Protein AF-A0A1D3CX66-F1 (afdb_monomer_lite)

Foldseek 3Di:
DLVVLVVVCVPDPVSVVVLVVVVVVVVVVVVVVCCVVPVDDDDDDPDDPDPSVVSSSVSSVVVVVVVVVVVVVVVVVVVVVVVVVVVVVVVVVVVVVVVVVVVVVVVVVVVVVVVCCVPPVPDDDDDDDDDDDDDDPDPVVVVVVVVVVVVVVVVVPD

Organism: NCBI:txid88456

Radius of gyration: 31.78 Å; chains: 1; bounding box: 71×42×77 Å

pLDDT: mean 70.47, std 13.69, range [41.53, 93.38]

InterPro domains:
  IPR010754 Optic atrophy 3-like [PF07047] (1-107)
  IPR010754 Optic atrophy 3-like [PTHR12499] (1-119)

Secondary structure (DSSP, 8-state):
-HHHHHHHHHH-HHHHHHHHHHHHHHHHHHHHHHHHHS-------------HHHHHHHHHHHHHHHHHHHHHHHHHHHHHHHHHHHHHHHHHHHHHHHHHHHHHHHHHHHHHHHHHHHH-TT---PPPP---------THHHHHHHHHHHHHHTTTT-

Structure (mmCIF, N/CA/C/O backbone):
data_AF-A0A1D3CX66-F1
#
_entry.id   AF-A0A1D3CX66-F1
#
loop_
_atom_site.group_PDB
_atom_site.id
_atom_site.type_symbol
_atom_site.label_atom_id
_atom_site.label_alt_id
_atom_site.label_comp_id
_atom_site.label_asym_id
_atom_site.label_entity_id
_atom_site.label_seq_id
_atom_site.pdbx_PDB_ins_code
_atom_site.Cartn_x
_atom_site.Cartn_y
_atom_site.Cartn_z
_atom_site.occupancy
_atom_site.B_iso_or_equiv
_atom_site.auth_seq_id
_atom_site.auth_comp_id
_atom_site.auth_asym_id
_atom_site.auth_atom_id
_atom_site.pdbx_PDB_model_num
ATOM 1 N N . MET A 1 1 ? -13.315 16.801 23.760 1.00 41.53 1 MET A N 1
ATOM 2 C CA . MET A 1 1 ? -14.026 15.954 22.771 1.00 41.53 1 MET A CA 1
ATOM 3 C C . MET A 1 1 ? -14.931 14.900 23.419 1.00 41.53 1 MET A C 1
ATOM 5 O O . MET A 1 1 ? -16.062 14.769 22.976 1.00 41.53 1 MET A O 1
ATOM 9 N N . ALA A 1 2 ? -14.517 14.226 24.502 1.00 48.44 2 ALA A N 1
ATOM 10 C CA . ALA A 1 2 ? -15.354 13.246 25.218 1.00 48.44 2 ALA A CA 1
ATOM 11 C C . ALA A 1 2 ? -16.715 13.791 25.719 1.00 48.44 2 ALA A C 1
ATOM 13 O O . ALA A 1 2 ? -17.725 13.099 25.637 1.00 48.44 2 ALA A O 1
ATOM 14 N N . ALA A 1 3 ? -16.765 15.050 26.176 1.00 53.31 3 ALA A N 1
ATOM 15 C CA . ALA A 1 3 ? -18.005 15.688 26.636 1.00 53.31 3 ALA A CA 1
ATOM 16 C C . ALA A 1 3 ? -19.010 15.983 25.500 1.00 53.31 3 ALA A C 1
ATOM 18 O O . ALA A 1 3 ? -20.218 15.942 25.714 1.00 53.31 3 ALA A O 1
ATOM 19 N N . TYR A 1 4 ? -18.523 16.241 24.280 1.00 57.28 4 TYR A N 1
ATOM 20 C CA . TYR A 1 4 ? -19.376 16.545 23.125 1.00 57.28 4 TYR A CA 1
ATOM 21 C C . TYR A 1 4 ? -20.042 15.269 22.588 1.00 57.28 4 TYR A C 1
ATOM 23 O O . TYR A 1 4 ? -21.241 15.249 22.337 1.00 57.28 4 TYR A O 1
ATOM 31 N N . LEU A 1 5 ? -19.288 14.164 22.542 1.00 54.00 5 LEU A N 1
ATOM 32 C CA . LEU A 1 5 ? -19.811 12.832 22.219 1.00 54.00 5 LEU A CA 1
ATOM 33 C C . LEU A 1 5 ? -20.792 12.309 23.284 1.00 54.00 5 LEU A C 1
ATOM 35 O O . LEU A 1 5 ? -21.773 11.666 22.925 1.00 54.00 5 LEU A O 1
ATOM 39 N N . GLN A 1 6 ? -20.582 12.623 24.572 1.00 53.88 6 GLN A N 1
ATOM 40 C CA . GLN A 1 6 ? -21.540 12.301 25.644 1.00 53.88 6 GLN A CA 1
ATOM 41 C C . GLN A 1 6 ? -22.894 12.998 25.449 1.00 53.88 6 GLN A C 1
ATOM 43 O O . GLN A 1 6 ? -23.926 12.339 25.556 1.00 53.88 6 GLN A O 1
ATOM 48 N N . ASN A 1 7 ? -22.897 14.294 25.118 1.00 55.22 7 ASN A N 1
ATOM 49 C CA . ASN A 1 7 ? -24.134 15.041 24.864 1.00 55.22 7 ASN A CA 1
ATOM 50 C C . ASN A 1 7 ? -24.830 14.606 23.564 1.00 55.22 7 ASN A C 1
ATOM 52 O O . ASN A 1 7 ? -26.052 14.484 23.536 1.00 55.22 7 ASN A O 1
ATOM 56 N N . SER A 1 8 ? -24.080 14.294 22.502 1.00 54.16 8 SER A N 1
ATOM 57 C CA . SER A 1 8 ? -24.660 13.773 21.255 1.00 54.16 8 SER A CA 1
ATOM 58 C C . SER A 1 8 ? -25.205 12.342 21.395 1.00 54.16 8 SER A C 1
ATOM 60 O O . SER A 1 8 ? -26.200 12.003 20.755 1.00 54.16 8 SER A O 1
ATOM 62 N N . ALA A 1 9 ? -24.620 11.510 22.266 1.00 50.38 9 ALA A N 1
ATOM 63 C CA . ALA A 1 9 ? -25.094 10.149 22.536 1.00 50.38 9 ALA A CA 1
ATOM 64 C C . ALA A 1 9 ? -26.384 10.099 23.375 1.00 50.38 9 ALA A C 1
ATOM 66 O O . ALA A 1 9 ? -27.103 9.099 23.333 1.00 50.38 9 ALA A O 1
ATOM 67 N N . GLN A 1 10 ? -26.711 11.157 24.125 1.00 52.62 10 GLN A N 1
ATOM 68 C CA . GLN A 1 10 ? -27.983 11.250 24.849 1.00 52.62 10 GLN A CA 1
ATOM 69 C C . GLN A 1 10 ? -29.172 11.564 23.925 1.00 52.62 10 GLN A C 1
ATOM 71 O O . GLN A 1 10 ? -30.292 11.185 24.257 1.00 52.62 10 GLN A O 1
ATOM 76 N N . GLY A 1 11 ? -28.932 12.172 22.756 1.00 54.28 11 GLY A N 1
ATOM 77 C CA . GLY A 1 11 ? -29.985 12.650 21.854 1.00 54.28 11 GLY A CA 1
ATOM 78 C C . GLY A 1 11 ? -30.517 11.655 20.812 1.00 54.28 11 GLY A C 1
ATOM 79 O O . GLY A 1 11 ? -31.588 11.901 20.268 1.00 54.28 11 GLY A O 1
ATOM 80 N N . ASN A 1 12 ? -29.823 10.546 20.503 1.00 53.62 12 ASN A N 1
ATOM 81 C CA . ASN A 1 12 ? -30.255 9.630 19.432 1.00 53.62 12 ASN A CA 1
ATOM 82 C C . ASN A 1 12 ? -30.077 8.139 19.794 1.00 53.62 12 ASN A C 1
ATOM 84 O O . ASN A 1 12 ? -28.957 7.642 19.935 1.00 53.62 12 ASN A O 1
ATOM 88 N N . GLN A 1 13 ? -31.195 7.407 19.901 1.00 57.34 13 GLN A N 1
ATOM 89 C CA . GLN A 1 13 ? -31.246 5.974 20.236 1.00 57.34 13 GLN A CA 1
ATOM 90 C C . GLN A 1 13 ? -30.456 5.088 19.261 1.00 57.34 13 GLN A C 1
ATOM 92 O O . GLN A 1 13 ? -29.862 4.103 19.693 1.00 57.34 13 GLN A O 1
ATOM 97 N N . TYR A 1 14 ? -30.362 5.463 17.980 1.00 54.12 14 TYR A N 1
ATOM 98 C CA . TYR A 1 14 ? -29.569 4.721 16.993 1.00 54.12 14 TYR A CA 1
ATOM 99 C C . TYR A 1 14 ? -28.070 4.730 17.313 1.00 54.12 14 TYR A C 1
ATOM 101 O O . TYR A 1 14 ? -27.394 3.724 17.108 1.00 54.12 14 TYR A O 1
ATOM 109 N N . PHE A 1 15 ? -27.550 5.829 17.870 1.00 55.12 15 PHE A N 1
ATOM 110 C CA . PHE A 1 15 ? -26.138 5.936 18.243 1.00 55.12 15 PHE A CA 1
ATOM 111 C C . PHE A 1 15 ? -25.819 5.100 19.488 1.00 55.12 15 PHE A C 1
ATOM 113 O O . PHE A 1 15 ? -24.780 4.445 19.547 1.00 55.12 15 PHE A O 1
ATOM 120 N N . LYS A 1 16 ? -26.752 5.040 20.449 1.00 58.88 16 LYS A N 1
ATOM 121 C CA . LYS A 1 16 ? -26.649 4.123 21.594 1.00 58.88 16 LYS A CA 1
ATOM 122 C C . LYS A 1 16 ? -26.634 2.667 21.131 1.00 58.88 16 LYS A C 1
ATOM 124 O O . LYS A 1 16 ? -25.761 1.920 21.558 1.00 58.88 16 LYS A O 1
ATOM 129 N N . THR A 1 17 ? -27.526 2.280 20.217 1.00 62.03 17 THR A N 1
ATOM 130 C CA . THR A 1 17 ? -27.560 0.914 19.675 1.00 62.03 17 THR A CA 1
ATOM 131 C C . THR A 1 17 ? -26.303 0.591 18.872 1.00 62.03 17 THR A C 1
ATOM 133 O O . THR A 1 17 ? -25.727 -0.467 19.088 1.00 62.03 17 THR A O 1
ATOM 136 N N . ALA A 1 18 ? -25.808 1.500 18.026 1.00 61.06 18 ALA A N 1
ATOM 137 C CA . ALA A 1 18 ? -24.548 1.306 17.304 1.00 61.06 18 ALA A CA 1
ATOM 138 C C . ALA A 1 18 ? -23.373 1.066 18.271 1.00 61.06 18 ALA A C 1
ATOM 140 O O . ALA A 1 18 ? -22.604 0.121 18.104 1.00 61.06 18 ALA A O 1
ATOM 141 N N . CYS A 1 19 ? -23.306 1.849 19.347 1.00 60.72 19 CYS A N 1
ATOM 142 C CA . CYS A 1 19 ? -22.303 1.719 20.400 1.00 60.72 19 CYS A CA 1
ATOM 143 C C . CYS A 1 19 ? -22.399 0.415 21.182 1.00 60.72 19 CYS A C 1
ATOM 145 O O . CYS A 1 19 ? -21.393 -0.270 21.365 1.00 60.72 19 CYS A O 1
ATOM 147 N N . VAL A 1 20 ? -23.611 0.006 21.548 1.00 65.12 20 VAL A N 1
ATOM 148 C CA . VAL A 1 20 ? -23.842 -1.290 22.187 1.00 65.12 20 VAL A CA 1
ATOM 149 C C . VAL A 1 20 ? -23.494 -2.431 21.227 1.00 65.12 20 VAL A C 1
ATOM 151 O O . VAL A 1 20 ? -22.793 -3.353 21.629 1.00 65.12 20 VAL A O 1
ATOM 154 N N . THR A 1 21 ? -23.885 -2.369 19.949 1.00 62.78 21 THR A N 1
ATOM 155 C CA . THR A 1 21 ? -23.567 -3.420 18.965 1.00 62.78 21 THR A CA 1
ATOM 156 C C . THR A 1 21 ? -22.070 -3.544 18.702 1.00 62.78 21 THR A C 1
ATOM 158 O O . THR A 1 21 ? -21.573 -4.667 18.661 1.00 62.78 21 THR A O 1
ATOM 161 N N . MET A 1 22 ? -21.334 -2.430 18.604 1.00 60.34 22 MET A N 1
ATOM 162 C CA . MET A 1 22 ? -19.877 -2.447 18.449 1.00 60.34 22 MET A CA 1
ATOM 163 C C . MET A 1 22 ? -19.173 -2.969 19.701 1.00 60.34 22 MET A C 1
ATOM 165 O O . MET A 1 22 ? -18.280 -3.804 19.579 1.00 60.34 22 MET A O 1
ATOM 169 N N . ALA A 1 23 ? -19.604 -2.559 20.897 1.00 61.50 23 ALA A N 1
ATOM 170 C CA . ALA A 1 23 ? -19.063 -3.085 22.151 1.00 61.50 23 ALA A CA 1
ATOM 171 C C . ALA A 1 23 ? -19.321 -4.595 22.293 1.00 61.50 23 ALA A C 1
ATOM 173 O O . ALA A 1 23 ? -18.439 -5.350 22.700 1.00 61.50 23 ALA A O 1
ATOM 174 N N . THR A 1 24 ? -20.505 -5.051 21.875 1.00 63.41 24 THR A N 1
ATOM 175 C CA . THR A 1 24 ? -20.847 -6.478 21.847 1.00 63.41 24 THR A CA 1
ATOM 176 C C . THR A 1 24 ? -19.969 -7.223 20.835 1.00 63.41 24 THR A C 1
ATOM 178 O O . THR A 1 24 ? -19.441 -8.284 21.151 1.00 63.41 24 THR A O 1
ATOM 181 N N . HIS A 1 25 ? -19.735 -6.652 19.646 1.00 64.31 25 HIS A N 1
ATOM 182 C CA . HIS A 1 25 ? -18.866 -7.241 18.620 1.00 64.31 25 HIS A CA 1
ATOM 183 C C . HIS A 1 25 ? -17.404 -7.339 19.063 1.00 64.31 25 HIS A C 1
ATOM 185 O O . HIS A 1 25 ? -16.774 -8.366 18.826 1.00 64.31 25 HIS A O 1
ATOM 191 N N . TYR A 1 26 ? -16.876 -6.302 19.722 1.00 63.22 26 TYR A N 1
ATOM 192 C CA . TYR A 1 26 ? -15.521 -6.302 20.272 1.00 63.22 26 TYR A CA 1
ATOM 193 C C . TYR A 1 26 ? -15.343 -7.443 21.273 1.00 63.22 26 TYR A C 1
ATOM 195 O O . TYR A 1 26 ? -14.403 -8.221 21.151 1.00 63.22 26 TYR A O 1
ATOM 203 N N . HIS A 1 27 ? -16.300 -7.621 22.186 1.00 63.56 27 HIS A N 1
ATOM 204 C CA . HIS A 1 27 ? -16.245 -8.707 23.159 1.00 63.56 27 HIS A CA 1
ATOM 205 C C . HIS A 1 27 ? -16.347 -10.096 22.505 1.00 63.56 27 HIS A C 1
ATOM 207 O O . HIS A 1 27 ? -15.645 -11.022 22.903 1.00 63.56 27 HIS A O 1
ATOM 213 N N . MET A 1 28 ? -17.158 -10.247 21.449 1.00 63.34 28 MET A N 1
ATOM 214 C CA . MET A 1 28 ? -17.206 -11.499 20.681 1.00 63.34 28 MET A CA 1
ATOM 215 C C . MET A 1 28 ? -15.907 -11.771 19.917 1.00 63.34 28 MET A C 1
ATOM 217 O O . MET A 1 28 ? -15.517 -12.926 19.765 1.00 63.34 28 MET A O 1
ATOM 221 N N . LEU A 1 29 ? -15.246 -10.729 19.412 1.00 68.94 29 LEU A N 1
ATOM 222 C CA . LEU A 1 29 ? -13.953 -10.847 18.742 1.00 68.94 29 LEU A CA 1
ATOM 223 C C . LEU A 1 29 ? -12.849 -11.203 19.736 1.00 68.94 29 LEU A C 1
ATOM 225 O O . LEU A 1 29 ? -12.077 -12.113 19.461 1.00 68.94 29 LEU A O 1
ATOM 229 N N . GLU A 1 30 ? -12.817 -10.553 20.896 1.00 68.69 30 GLU A N 1
ATOM 230 C CA . GLU A 1 30 ? -11.884 -10.844 21.985 1.00 68.69 30 GLU A CA 1
ATOM 231 C C . GLU A 1 30 ? -12.030 -12.296 22.458 1.00 68.69 30 GLU A C 1
ATOM 233 O O . GLU A 1 30 ? -11.053 -13.043 22.458 1.00 68.69 30 GLU A O 1
ATOM 238 N N . GLN A 1 31 ? -13.259 -12.746 22.735 1.00 62.69 31 GLN A N 1
ATOM 239 C CA . GLN A 1 31 ? -13.519 -14.140 23.103 1.00 62.69 31 GLN A CA 1
ATOM 240 C C . GLN A 1 31 ? -13.171 -15.119 21.973 1.00 62.69 31 GLN A C 1
ATOM 242 O O . GLN A 1 31 ? -12.616 -16.178 22.243 1.00 62.69 31 GLN A O 1
ATOM 247 N N . ARG A 1 32 ? -13.428 -14.779 20.699 1.00 66.31 32 ARG A N 1
ATOM 248 C CA . ARG A 1 32 ? -13.031 -15.629 19.560 1.00 66.31 32 ARG A CA 1
ATOM 249 C C . ARG A 1 32 ? -11.523 -15.730 19.407 1.00 66.31 32 ARG A C 1
ATOM 251 O O . ARG A 1 32 ? -11.040 -16.812 19.106 1.00 66.31 32 ARG A O 1
ATOM 258 N N . ILE A 1 33 ? -10.788 -14.632 19.567 1.00 70.62 33 ILE A N 1
ATOM 259 C CA . ILE A 1 33 ? -9.327 -14.622 19.440 1.00 70.62 33 ILE A CA 1
ATOM 260 C C . ILE A 1 33 ? -8.718 -15.417 20.591 1.00 70.62 33 ILE A C 1
ATOM 262 O O . ILE A 1 33 ? -7.880 -16.280 20.348 1.00 70.62 33 ILE A O 1
ATOM 266 N N . ILE A 1 34 ? -9.186 -15.192 21.820 1.00 70.69 34 ILE A N 1
ATOM 267 C CA . ILE A 1 34 ? -8.699 -15.909 22.998 1.00 70.69 34 ILE A CA 1
ATOM 268 C C . ILE A 1 34 ? -9.024 -17.400 22.892 1.00 70.69 34 ILE A C 1
ATOM 270 O O . ILE A 1 34 ? -8.105 -18.191 23.040 1.00 70.69 34 ILE A O 1
ATOM 274 N N . ASN A 1 35 ? -10.253 -17.799 22.547 1.00 65.38 35 ASN A N 1
ATOM 275 C CA . ASN A 1 35 ? -10.605 -19.218 22.386 1.00 65.38 35 ASN A CA 1
ATOM 276 C C . ASN A 1 35 ? -9.930 -19.888 21.179 1.00 65.38 35 ASN A C 1
ATOM 278 O O . ASN A 1 35 ? -9.767 -21.101 21.158 1.00 65.38 35 ASN A O 1
ATOM 282 N N . ARG A 1 36 ? -9.564 -19.125 20.143 1.00 70.00 36 ARG A N 1
ATOM 283 C CA . ARG A 1 36 ? -8.830 -19.648 18.980 1.00 70.00 36 ARG A CA 1
ATOM 284 C C . ARG A 1 36 ? -7.360 -19.906 19.301 1.00 70.00 36 ARG A C 1
ATOM 286 O O . ARG A 1 36 ? -6.755 -20.754 18.655 1.00 70.00 36 ARG A O 1
ATOM 293 N N . PHE A 1 37 ? -6.786 -19.135 20.222 1.00 66.88 37 PHE A N 1
ATOM 294 C CA . PHE A 1 37 ? -5.357 -19.171 20.539 1.00 66.88 37 PHE A CA 1
ATOM 295 C C . PHE A 1 37 ? -5.051 -19.980 21.800 1.00 66.88 37 PHE A C 1
ATOM 297 O O . PHE A 1 37 ? -4.075 -20.719 21.855 1.00 66.88 37 PHE A O 1
ATOM 304 N N . TYR A 1 38 ? -5.897 -19.838 22.813 1.00 63.91 38 TYR A N 1
ATOM 305 C CA . TYR A 1 38 ? -5.955 -20.703 23.973 1.00 63.91 38 TYR A CA 1
ATOM 306 C C . TYR A 1 38 ? -7.105 -21.665 23.728 1.00 63.91 38 TYR A C 1
ATOM 308 O O . TYR A 1 38 ? -8.258 -21.252 23.803 1.00 63.91 38 TYR A O 1
ATOM 316 N N . ASP A 1 39 ? -6.779 -22.922 23.439 1.00 51.62 39 ASP A N 1
ATOM 317 C CA . ASP A 1 39 ? -7.708 -24.053 23.372 1.00 51.62 39 ASP A CA 1
ATOM 318 C C . ASP A 1 39 ? -8.338 -24.284 24.760 1.00 51.62 39 ASP A C 1
ATOM 320 O O . ASP A 1 39 ? -7.974 -25.172 25.527 1.00 51.62 39 ASP A O 1
ATOM 324 N N . LYS A 1 40 ? -9.184 -23.340 25.165 1.00 53.31 40 LYS A N 1
ATOM 325 C CA . LYS A 1 40 ? -9.935 -23.320 26.409 1.00 53.31 40 LYS A CA 1
ATOM 326 C C . LYS A 1 40 ? -11.382 -23.529 26.024 1.00 53.31 40 LYS A C 1
ATOM 328 O O . LYS A 1 40 ? -12.152 -22.584 25.834 1.00 53.31 40 LYS A O 1
ATOM 333 N N . ASP A 1 41 ? -11.724 -24.803 25.905 1.00 55.69 41 ASP A N 1
ATOM 334 C CA . ASP A 1 41 ? -13.076 -25.244 26.180 1.00 55.69 41 ASP A CA 1
ATOM 335 C C . ASP A 1 41 ? -13.507 -24.697 27.547 1.00 55.69 41 ASP A C 1
ATOM 337 O O . ASP A 1 41 ? -12.719 -24.629 28.489 1.00 55.69 4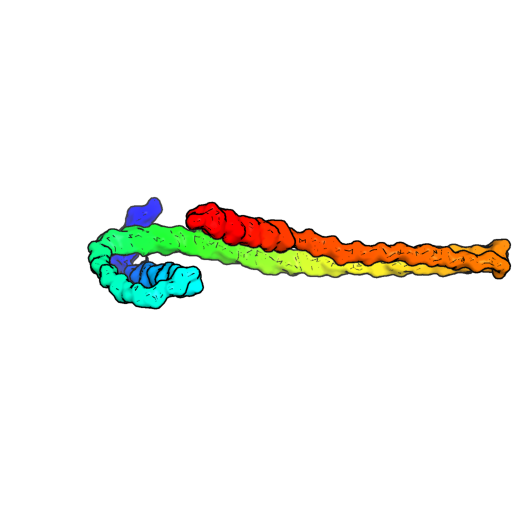1 ASP A O 1
ATOM 341 N N . GLU A 1 42 ? -14.781 -24.328 27.632 1.00 48.75 42 GLU A N 1
ATOM 342 C CA . GLU A 1 42 ? -15.493 -23.993 28.865 1.00 48.75 42 GLU A CA 1
ATOM 343 C C . GLU A 1 42 ? -15.229 -22.611 29.499 1.00 48.75 42 GLU A C 1
ATOM 345 O O . GLU A 1 42 ? -14.284 -22.378 30.245 1.00 48.75 42 GLU A O 1
ATOM 350 N N . LYS A 1 43 ? -16.201 -21.705 29.351 1.00 42.84 43 LYS A N 1
ATOM 351 C CA . LYS A 1 43 ? -17.356 -21.553 30.268 1.00 42.84 43 LYS A CA 1
ATOM 352 C C . LYS A 1 43 ? -17.802 -20.095 30.282 1.00 42.84 43 LYS A C 1
ATOM 354 O O . LYS A 1 43 ? -17.078 -19.214 30.725 1.00 42.84 43 LYS A O 1
ATOM 359 N N . ASN A 1 44 ? -19.035 -19.898 29.814 1.00 46.22 44 ASN A N 1
ATOM 360 C CA . ASN A 1 44 ? -20.001 -18.884 30.235 1.00 46.22 44 ASN A CA 1
ATOM 361 C C . ASN A 1 44 ? -19.468 -17.887 31.285 1.00 46.22 44 ASN A C 1
ATOM 363 O O . ASN A 1 44 ? -19.675 -18.055 32.488 1.00 46.22 44 ASN A O 1
ATOM 367 N N . VAL A 1 45 ? -18.771 -16.852 30.817 1.00 42.12 45 VAL A N 1
ATOM 368 C CA . VAL A 1 45 ? -18.402 -15.720 31.661 1.00 42.12 45 VAL A CA 1
ATOM 369 C C . VAL A 1 45 ? -19.691 -14.944 31.896 1.00 42.12 45 VAL A C 1
ATOM 371 O O . VAL A 1 45 ? -20.190 -14.262 31.004 1.00 42.12 45 VAL A O 1
ATOM 374 N N . PHE A 1 46 ? -20.270 -15.086 33.088 1.00 42.06 46 PHE A N 1
ATOM 375 C CA . PHE A 1 46 ? -21.358 -14.232 33.544 1.00 42.06 46 PHE A CA 1
ATOM 376 C C . PHE A 1 46 ? -20.819 -12.804 33.641 1.00 42.06 46 PHE A C 1
ATOM 378 O O . PHE A 1 46 ? -20.076 -12.469 34.562 1.00 42.06 46 PHE A O 1
ATOM 385 N N . ILE A 1 47 ? -21.155 -11.982 32.649 1.00 45.62 47 ILE A N 1
ATOM 386 C CA . ILE A 1 47 ? -20.784 -10.571 32.603 1.00 45.62 47 ILE A CA 1
ATOM 387 C C . ILE A 1 47 ? -21.794 -9.833 33.490 1.00 45.62 47 ILE A C 1
ATOM 389 O O . ILE A 1 47 ? -22.962 -9.717 33.100 1.00 45.62 47 ILE A O 1
ATOM 393 N N . PRO A 1 48 ? -21.410 -9.332 34.679 1.00 49.94 48 PRO A N 1
ATOM 394 C CA . PRO A 1 48 ? -22.292 -8.445 35.419 1.00 49.94 48 PRO A CA 1
ATOM 395 C C . PRO A 1 48 ? -22.583 -7.240 34.522 1.00 49.94 48 PRO A C 1
ATOM 397 O O . PRO A 1 48 ? -21.649 -6.654 33.972 1.00 49.94 48 PRO A O 1
ATOM 400 N N . ARG A 1 49 ? -23.869 -6.900 34.333 1.00 48.12 49 ARG A N 1
ATOM 401 C CA . ARG A 1 49 ? -24.286 -5.739 33.532 1.00 48.12 49 ARG A CA 1
ATOM 402 C C . ARG A 1 49 ? -23.494 -4.528 34.016 1.00 48.12 49 ARG A C 1
ATOM 404 O O . ARG A 1 49 ? -23.720 -4.030 35.117 1.00 48.12 49 ARG A O 1
ATOM 411 N N . LEU A 1 50 ? -22.509 -4.113 33.225 1.00 52.53 50 LEU A N 1
ATOM 412 C CA . LEU A 1 50 ? -21.665 -2.983 33.555 1.00 52.53 50 LEU A CA 1
ATOM 413 C C . LEU A 1 50 ? -22.592 -1.771 33.601 1.00 52.53 50 LEU A C 1
ATOM 415 O O . LEU A 1 50 ? -23.211 -1.456 32.589 1.00 52.53 50 LEU A O 1
ATOM 419 N N . ASN A 1 51 ? -22.723 -1.183 34.795 1.00 56.97 51 ASN A N 1
ATOM 420 C CA . ASN A 1 51 ? -23.505 0.012 35.114 1.00 56.97 51 ASN A CA 1
ATOM 421 C C . ASN A 1 51 ? -23.639 0.900 33.865 1.00 56.97 51 ASN A C 1
ATOM 423 O O . ASN A 1 51 ? -22.606 1.333 33.349 1.00 56.97 51 ASN A O 1
ATOM 427 N N . GLU A 1 52 ? -24.852 1.053 33.321 1.00 60.34 52 GLU A N 1
ATOM 428 C CA . GLU A 1 52 ? -25.098 1.483 31.928 1.00 60.34 52 GLU A CA 1
ATOM 429 C C . GLU A 1 52 ? -24.305 2.747 31.551 1.00 60.34 52 GLU A C 1
ATOM 431 O O . GLU A 1 52 ? -23.735 2.842 30.463 1.00 60.34 52 GLU A O 1
ATOM 436 N N . ASP A 1 53 ? -24.136 3.661 32.505 1.00 64.38 53 ASP A N 1
ATOM 437 C CA . ASP A 1 53 ? -23.337 4.879 32.368 1.00 64.38 53 ASP A CA 1
ATOM 438 C C . ASP A 1 53 ? -21.847 4.640 32.075 1.00 64.38 53 ASP A C 1
ATOM 440 O O . ASP A 1 53 ? -21.225 5.392 31.321 1.00 64.38 53 ASP A O 1
ATOM 444 N N . LYS A 1 54 ? -21.234 3.605 32.658 1.00 64.00 54 LYS A N 1
ATOM 445 C CA . LYS A 1 54 ? -19.829 3.247 32.400 1.00 64.00 54 LYS A CA 1
ATOM 446 C C . LYS A 1 54 ? -19.661 2.619 31.019 1.00 64.00 54 LYS A C 1
ATOM 448 O O . LYS A 1 54 ? -18.700 2.953 30.328 1.00 64.00 54 LYS A O 1
ATOM 453 N N . ALA A 1 55 ? -20.597 1.765 30.606 1.00 66.06 55 ALA A N 1
ATOM 454 C CA . ALA A 1 55 ? -20.578 1.144 29.283 1.00 66.06 55 ALA A CA 1
ATOM 455 C C . ALA A 1 55 ? -20.729 2.192 28.169 1.00 66.06 55 ALA A C 1
ATOM 457 O O . ALA A 1 55 ? -19.980 2.172 27.194 1.00 66.06 55 ALA A O 1
ATOM 458 N N . VAL A 1 56 ? -21.625 3.168 28.356 1.00 68.44 56 VAL A N 1
ATOM 459 C CA . VAL A 1 56 ? -21.824 4.271 27.403 1.00 68.44 56 VAL A CA 1
ATOM 460 C C . VAL A 1 56 ? -20.571 5.143 27.278 1.00 68.44 56 VAL A C 1
ATOM 462 O O . VAL A 1 56 ? -20.183 5.493 26.164 1.00 68.44 56 VAL A O 1
ATOM 465 N N . LYS A 1 57 ? -19.898 5.469 28.392 1.00 70.69 57 LYS A N 1
ATOM 466 C CA . LYS A 1 57 ? -18.655 6.262 28.363 1.00 70.69 57 LYS A CA 1
ATOM 467 C C . LYS A 1 57 ? -17.518 5.542 27.648 1.00 70.69 57 LYS A C 1
ATOM 469 O O . LYS A 1 57 ? -16.841 6.157 26.829 1.00 70.69 57 LYS A O 1
ATOM 474 N N . LEU A 1 58 ? -17.316 4.260 27.950 1.00 72.31 58 LEU A N 1
ATOM 475 C CA . LEU A 1 58 ? -16.255 3.471 27.328 1.00 72.31 58 LEU A CA 1
ATOM 476 C C . LEU A 1 58 ? -16.525 3.278 25.830 1.00 72.31 58 LEU A C 1
ATOM 478 O O . LEU A 1 58 ? -15.644 3.511 25.007 1.00 72.31 58 LEU A O 1
ATOM 482 N N . GLY A 1 59 ? -17.763 2.934 25.473 1.00 69.75 59 GLY A N 1
ATOM 483 C CA . GLY A 1 59 ? -18.157 2.738 24.084 1.00 69.75 59 GLY A CA 1
ATOM 484 C C . GLY A 1 59 ? -18.034 4.015 23.247 1.00 69.75 59 GLY A C 1
ATOM 485 O O . GLY A 1 59 ? -17.558 3.957 22.118 1.00 69.75 59 GLY A O 1
ATOM 486 N N . ALA A 1 60 ? -18.372 5.185 23.801 1.00 75.50 60 ALA A N 1
ATOM 487 C CA . ALA A 1 60 ? -18.197 6.459 23.102 1.00 75.50 60 ALA A CA 1
ATOM 488 C C . ALA A 1 60 ? -16.719 6.766 22.792 1.00 75.50 60 ALA A C 1
ATOM 490 O O . ALA A 1 60 ? -16.415 7.267 21.709 1.00 75.50 60 ALA A O 1
ATOM 491 N N . THR A 1 61 ? -15.804 6.443 23.711 1.00 77.19 61 THR A N 1
ATOM 492 C CA . THR A 1 61 ? -14.356 6.579 23.485 1.00 77.19 61 THR A CA 1
ATOM 493 C C . THR A 1 61 ? -13.876 5.622 22.397 1.00 77.19 61 THR A C 1
ATOM 495 O O . THR A 1 61 ? -13.208 6.061 21.466 1.00 77.19 61 THR A O 1
ATOM 498 N N . ILE A 1 62 ? -14.284 4.350 22.463 1.00 80.88 62 ILE A N 1
ATOM 499 C CA . ILE A 1 62 ? -13.893 3.325 21.485 1.00 80.88 62 ILE A CA 1
ATOM 500 C C . ILE A 1 62 ? -14.431 3.658 20.088 1.00 80.88 62 ILE A C 1
ATOM 502 O O . ILE A 1 62 ? -13.696 3.536 19.115 1.00 80.88 62 ILE A O 1
ATOM 506 N N . ILE A 1 63 ? -15.677 4.131 19.961 1.00 80.50 63 ILE A N 1
ATOM 507 C CA . ILE A 1 63 ? -16.210 4.592 18.668 1.00 80.50 63 ILE A CA 1
ATOM 508 C C . ILE A 1 63 ? -15.401 5.772 18.141 1.00 80.50 63 ILE A C 1
ATOM 510 O O . ILE A 1 63 ? -15.080 5.803 16.957 1.00 80.50 63 ILE A O 1
ATOM 514 N N . GLY A 1 64 ? -15.110 6.761 18.991 1.00 80.44 64 GLY A N 1
ATOM 515 C CA . GLY A 1 64 ? -14.355 7.941 18.576 1.00 80.44 64 GLY A CA 1
ATOM 516 C C . GLY A 1 64 ? -12.964 7.571 18.062 1.00 80.44 64 GLY A C 1
ATOM 517 O O . GLY A 1 64 ? -12.547 8.049 17.009 1.00 80.44 64 GLY A O 1
ATOM 518 N N . GLU A 1 65 ? -12.284 6.668 18.765 1.00 79.19 65 GLU A N 1
ATOM 519 C CA . GLU A 1 65 ? -10.983 6.135 18.367 1.00 79.19 65 GLU A CA 1
ATOM 520 C C . GLU A 1 65 ? -11.075 5.310 17.074 1.00 79.19 65 GLU A C 1
ATOM 522 O O . GLU A 1 65 ? -10.337 5.573 16.126 1.00 79.19 65 GLU A O 1
ATOM 527 N N . ALA A 1 66 ? -12.041 4.393 16.974 1.00 79.06 66 ALA A N 1
ATOM 528 C CA . ALA A 1 66 ? -12.257 3.569 15.786 1.00 79.06 66 ALA A CA 1
ATOM 529 C C . ALA A 1 66 ? -12.649 4.393 14.551 1.00 79.06 66 ALA A C 1
ATOM 531 O O . ALA A 1 66 ? -12.262 4.049 13.437 1.00 79.06 66 ALA A O 1
ATOM 532 N N . PHE A 1 67 ? -13.388 5.490 14.725 1.00 82.12 67 PHE A N 1
ATOM 533 C CA . PHE A 1 67 ? -13.753 6.388 13.633 1.00 82.12 67 PHE A CA 1
ATOM 534 C C . PHE A 1 67 ? -12.521 7.087 13.058 1.00 82.12 67 PHE A C 1
ATOM 536 O O . PHE A 1 67 ? -12.300 7.048 11.849 1.00 82.12 67 PHE A O 1
ATOM 543 N N . ILE A 1 68 ? -11.685 7.676 13.919 1.00 86.31 68 ILE A N 1
ATOM 544 C CA . ILE A 1 68 ? -10.443 8.336 13.494 1.00 86.31 68 ILE A CA 1
ATOM 545 C C . ILE A 1 68 ? -9.502 7.313 12.848 1.00 86.31 68 ILE A C 1
ATOM 547 O O . ILE A 1 68 ? -8.951 7.572 11.778 1.00 86.31 68 ILE A O 1
ATOM 551 N N . PHE A 1 69 ? -9.374 6.128 13.451 1.00 83.62 69 PHE A N 1
ATOM 552 C CA . PHE A 1 69 ? -8.555 5.046 12.914 1.00 83.62 69 PHE A CA 1
ATOM 553 C C . PHE A 1 69 ? -9.079 4.539 11.564 1.00 83.62 69 PHE A C 1
ATOM 555 O O . PHE A 1 69 ? -8.299 4.314 10.645 1.00 83.62 69 PHE A O 1
ATOM 562 N N . GLY A 1 70 ? -10.397 4.419 11.399 1.00 88.56 70 GLY A N 1
ATOM 563 C CA . GLY A 1 70 ? -11.034 4.035 10.141 1.00 88.56 70 GLY A CA 1
ATOM 564 C C . GLY A 1 70 ? -10.825 5.070 9.037 1.00 88.56 70 GLY A C 1
ATOM 565 O O . GLY A 1 70 ? -10.490 4.706 7.910 1.00 88.56 70 GLY A O 1
ATOM 566 N N . VAL A 1 71 ? -10.947 6.363 9.354 1.00 87.12 71 VAL A N 1
ATOM 567 C CA . VAL A 1 71 ? -10.646 7.449 8.408 1.00 87.12 71 VAL A CA 1
ATOM 568 C C . VAL A 1 71 ? -9.174 7.396 7.993 1.00 87.12 71 VAL A C 1
ATOM 570 O O . VAL A 1 71 ? -8.888 7.391 6.798 1.00 87.12 71 VAL A O 1
ATOM 573 N N . ALA A 1 72 ? -8.248 7.250 8.942 1.00 87.50 72 ALA A N 1
ATOM 574 C CA . ALA A 1 72 ? -6.820 7.125 8.649 1.00 87.50 72 ALA A CA 1
ATOM 575 C C . ALA A 1 72 ? -6.494 5.877 7.804 1.00 87.50 72 ALA A C 1
ATOM 577 O O . ALA A 1 72 ? -5.800 5.977 6.793 1.00 87.50 72 ALA A O 1
ATOM 578 N N . ALA A 1 73 ? -7.037 4.711 8.164 1.00 87.00 73 ALA A N 1
ATOM 579 C CA . ALA A 1 73 ? -6.835 3.466 7.427 1.00 87.00 73 ALA A CA 1
ATOM 580 C C . ALA A 1 73 ? -7.425 3.537 6.012 1.00 87.00 73 ALA A C 1
ATOM 582 O O . ALA A 1 73 ? -6.799 3.084 5.057 1.00 87.00 73 ALA A O 1
ATOM 583 N N . SER A 1 74 ? -8.608 4.136 5.848 1.00 86.44 74 SER A N 1
ATOM 584 C CA . SER A 1 74 ? -9.217 4.319 4.527 1.00 86.44 74 SER A CA 1
ATOM 585 C C . SER A 1 74 ? -8.408 5.272 3.644 1.00 86.44 74 SER A C 1
ATOM 587 O O . SER A 1 74 ? -8.207 4.967 2.468 1.00 86.44 74 SER A O 1
ATOM 589 N N . ALA A 1 75 ? -7.876 6.364 4.207 1.00 89.81 75 ALA A N 1
ATOM 590 C CA . ALA A 1 75 ? -6.969 7.267 3.506 1.00 89.81 75 ALA A CA 1
ATOM 591 C C . ALA A 1 75 ? -5.697 6.533 3.058 1.00 89.81 75 ALA A C 1
ATOM 593 O O . ALA A 1 75 ? -5.337 6.606 1.885 1.00 89.81 75 ALA A O 1
ATOM 594 N N . LEU A 1 76 ? -5.091 5.731 3.938 1.00 88.50 76 LEU A N 1
ATOM 595 C CA . LEU A 1 76 ? -3.920 4.917 3.609 1.00 88.50 76 LEU A CA 1
ATOM 596 C C . LEU A 1 76 ? -4.213 3.903 2.493 1.00 88.50 76 LEU A C 1
ATOM 598 O O . LEU A 1 76 ? -3.434 3.775 1.554 1.00 88.50 76 LEU A O 1
ATOM 602 N N . VAL A 1 77 ? -5.349 3.199 2.548 1.00 89.12 77 VAL A N 1
ATOM 603 C CA . VAL A 1 77 ? -5.756 2.257 1.488 1.00 89.12 77 VAL A CA 1
ATOM 604 C C . VAL A 1 77 ? -6.003 2.990 0.169 1.00 89.12 77 VAL A C 1
ATOM 606 O O . VAL A 1 77 ? -5.660 2.473 -0.895 1.00 89.12 77 VAL A O 1
ATOM 609 N N . MET A 1 78 ? -6.586 4.188 0.211 1.00 89.81 78 MET A N 1
ATOM 610 C CA . MET A 1 78 ? -6.813 5.009 -0.976 1.00 89.81 78 MET A CA 1
ATOM 611 C C . MET A 1 78 ? -5.492 5.474 -1.595 1.00 89.81 78 MET A C 1
ATOM 613 O O . MET A 1 78 ? -5.315 5.377 -2.811 1.00 89.81 78 MET A O 1
ATOM 617 N N . GLU A 1 79 ? -4.550 5.928 -0.771 1.00 85.06 79 GLU A N 1
ATOM 618 C CA . GLU A 1 79 ? -3.200 6.287 -1.201 1.00 85.06 79 GLU A CA 1
ATOM 619 C C . GLU A 1 79 ? -2.451 5.082 -1.758 1.00 85.06 79 GLU A C 1
ATOM 621 O O . GLU A 1 79 ? -1.859 5.191 -2.828 1.00 85.06 79 GLU A O 1
ATOM 626 N N . TYR A 1 80 ? -2.556 3.921 -1.113 1.00 83.88 80 TYR A N 1
ATOM 627 C CA . TYR A 1 80 ? -1.971 2.673 -1.591 1.00 83.88 80 TYR A CA 1
ATOM 628 C C . TYR A 1 80 ? -2.531 2.282 -2.962 1.00 83.88 80 TYR A C 1
ATOM 630 O O . TYR A 1 80 ? -1.769 2.096 -3.907 1.00 83.88 80 TYR A O 1
ATOM 638 N N . ARG A 1 81 ? -3.862 2.265 -3.125 1.00 80.56 81 ARG A N 1
ATOM 639 C CA . ARG A 1 81 ? -4.512 2.015 -4.426 1.00 80.56 81 ARG A CA 1
ATOM 640 C C . ARG A 1 81 ? -4.082 3.015 -5.496 1.00 80.56 81 ARG A C 1
ATOM 642 O O . ARG A 1 81 ? -3.993 2.666 -6.669 1.00 80.56 81 ARG A O 1
ATOM 649 N N . ARG A 1 82 ? -3.838 4.269 -5.113 1.00 80.44 82 ARG A N 1
ATOM 650 C CA . ARG A 1 82 ? -3.334 5.297 -6.027 1.00 80.44 82 ARG A CA 1
ATOM 651 C C . ARG A 1 82 ? -1.840 5.119 -6.329 1.00 80.44 82 ARG A C 1
ATOM 653 O O . ARG A 1 82 ? -1.419 5.454 -7.435 1.00 80.44 82 ARG A O 1
ATOM 660 N N . SER A 1 83 ? -1.051 4.614 -5.383 1.00 72.81 83 SER A N 1
ATOM 661 C CA . SER A 1 83 ? 0.383 4.344 -5.544 1.00 72.81 83 SER A CA 1
ATOM 662 C C . SER A 1 83 ? 0.623 3.185 -6.502 1.00 72.81 83 SER A C 1
ATOM 664 O O . SER A 1 83 ? 1.424 3.325 -7.422 1.00 72.81 83 SER A O 1
ATOM 666 N N . THR A 1 84 ? -0.144 2.098 -6.387 1.00 73.38 84 THR A N 1
ATOM 667 C CA . THR A 1 84 ? 0.016 0.911 -7.246 1.00 73.38 84 THR A CA 1
ATOM 668 C C . THR A 1 84 ? -0.182 1.223 -8.732 1.00 73.38 84 THR A C 1
ATOM 670 O O . THR A 1 84 ? 0.537 0.702 -9.579 1.00 73.38 84 THR A O 1
ATOM 673 N N . LEU A 1 85 ? -1.095 2.140 -9.072 1.00 73.31 85 LEU A N 1
ATOM 674 C CA . LEU A 1 85 ? -1.279 2.630 -10.447 1.00 73.31 85 LEU A CA 1
ATOM 675 C C . LEU A 1 85 ? -0.044 3.371 -10.984 1.00 73.31 85 LEU A C 1
ATOM 677 O O . LEU A 1 85 ? 0.305 3.227 -12.156 1.00 73.31 85 LEU A O 1
ATOM 681 N N . LYS A 1 86 ? 0.621 4.169 -10.14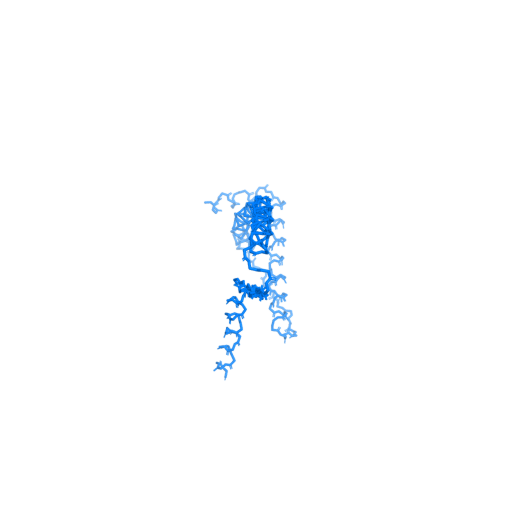0 1.00 72.00 86 LYS A N 1
ATOM 682 C CA . LYS A 1 86 ? 1.850 4.886 -10.517 1.00 72.00 86 LYS A CA 1
ATOM 683 C C . LYS A 1 86 ? 3.045 3.943 -10.611 1.00 72.00 86 LYS A C 1
ATOM 685 O O . LYS A 1 86 ? 3.868 4.099 -11.509 1.00 72.00 86 LYS A O 1
ATOM 690 N N . GLU A 1 87 ? 3.128 2.974 -9.709 1.00 73.88 87 GLU A N 1
ATOM 691 C CA . GLU A 1 87 ? 4.160 1.938 -9.723 1.00 73.88 87 GLU A CA 1
ATOM 692 C C . GLU A 1 87 ? 4.059 1.081 -10.983 1.00 73.88 87 GLU A C 1
ATOM 694 O O . GLU A 1 87 ? 5.064 0.926 -11.666 1.00 73.88 87 GLU A O 1
ATOM 699 N N . ALA A 1 88 ? 2.854 0.666 -11.387 1.00 73.31 88 ALA A N 1
ATOM 700 C CA . ALA A 1 88 ? 2.651 -0.081 -12.630 1.00 73.31 88 ALA A CA 1
ATOM 701 C C . ALA A 1 88 ? 3.093 0.706 -13.880 1.00 73.31 88 ALA A C 1
ATOM 703 O O . ALA A 1 88 ? 3.643 0.136 -14.820 1.00 73.31 88 ALA A O 1
ATOM 704 N N . ALA A 1 89 ? 2.879 2.026 -13.910 1.00 77.06 89 ALA A N 1
ATOM 705 C CA . ALA A 1 89 ? 3.362 2.868 -15.007 1.00 77.06 89 ALA A CA 1
ATOM 706 C C . ALA A 1 89 ? 4.897 2.982 -15.012 1.00 77.06 89 ALA A C 1
ATOM 708 O O . ALA A 1 89 ? 5.522 2.919 -16.071 1.00 77.06 89 ALA A O 1
ATOM 709 N N . LYS A 1 90 ? 5.508 3.112 -13.829 1.00 79.06 90 LYS A N 1
ATOM 710 C CA . LYS A 1 90 ? 6.966 3.163 -13.671 1.00 79.06 90 LYS A CA 1
ATOM 711 C C . LYS A 1 90 ? 7.621 1.828 -14.032 1.00 79.06 90 LYS A C 1
ATOM 713 O O . LYS A 1 90 ? 8.671 1.822 -14.666 1.00 79.06 90 LYS A O 1
ATOM 718 N N . GLU A 1 91 ? 6.993 0.715 -13.670 1.00 80.44 91 GLU A N 1
ATOM 719 C CA . GLU A 1 91 ? 7.450 -0.631 -14.003 1.00 80.44 91 GLU A CA 1
ATOM 720 C C . GLU A 1 91 ? 7.406 -0.872 -15.513 1.00 80.44 91 GLU A C 1
ATOM 722 O O . GLU A 1 91 ? 8.402 -1.307 -16.083 1.00 80.44 91 GLU A O 1
ATOM 727 N N . LYS A 1 92 ? 6.317 -0.479 -16.189 1.00 80.25 92 LYS A N 1
ATOM 728 C CA . LYS A 1 92 ? 6.239 -0.522 -17.658 1.00 80.25 92 LYS A CA 1
ATOM 729 C C . LYS A 1 92 ? 7.347 0.293 -18.316 1.00 80.25 92 LYS A C 1
ATOM 731 O O . LYS A 1 92 ? 8.027 -0.207 -19.205 1.00 80.25 92 LYS A O 1
ATOM 736 N N . GLN A 1 93 ? 7.578 1.518 -17.842 1.00 86.19 93 GLN A N 1
ATOM 737 C CA . GLN A 1 93 ? 8.659 2.352 -18.362 1.00 86.19 93 GLN A CA 1
ATOM 738 C C . GLN A 1 93 ? 10.032 1.699 -18.138 1.00 86.19 93 GLN A C 1
ATOM 740 O O . GLN A 1 93 ? 10.891 1.760 -19.013 1.00 86.19 93 GLN A O 1
ATOM 745 N N . MET A 1 94 ? 10.249 1.061 -16.987 1.00 87.44 94 MET A N 1
ATOM 746 C CA . MET A 1 94 ? 11.484 0.330 -16.698 1.00 87.44 94 MET A CA 1
ATOM 747 C C . MET A 1 94 ? 11.663 -0.863 -17.646 1.00 87.44 94 MET A C 1
ATOM 749 O O . MET A 1 94 ? 12.738 -1.028 -18.214 1.00 87.44 94 MET A O 1
ATOM 753 N N . GLN A 1 95 ? 10.609 -1.651 -17.871 1.00 87.88 95 GLN A N 1
ATOM 754 C CA . GLN A 1 95 ? 10.622 -2.786 -18.797 1.00 87.88 95 GLN A CA 1
ATOM 755 C C . GLN A 1 95 ? 10.914 -2.346 -20.237 1.00 87.88 95 GLN A C 1
ATOM 757 O O . GLN A 1 95 ? 11.765 -2.939 -20.893 1.00 87.88 95 GLN A O 1
ATOM 762 N N . GLU A 1 96 ? 10.288 -1.266 -20.713 1.00 90.19 96 GLU A N 1
ATOM 763 C CA . GLU A 1 96 ? 10.570 -0.703 -22.041 1.00 90.19 96 GLU A CA 1
ATOM 764 C C . GLU A 1 96 ? 12.033 -0.263 -22.181 1.00 90.19 96 GLU A C 1
ATOM 766 O O . GLU A 1 96 ? 12.664 -0.496 -23.215 1.00 90.19 96 GLU A O 1
ATOM 771 N N . ARG A 1 97 ? 12.605 0.350 -21.134 1.00 89.50 97 ARG A N 1
ATOM 772 C CA . ARG A 1 97 ? 14.029 0.712 -21.117 1.00 89.50 97 ARG A CA 1
ATOM 773 C C . ARG A 1 97 ? 14.914 -0.529 -21.187 1.00 89.50 97 ARG A C 1
ATOM 775 O O . ARG A 1 97 ? 15.840 -0.532 -21.989 1.00 89.50 97 ARG A O 1
ATOM 782 N N . LEU A 1 98 ? 14.619 -1.572 -20.411 1.00 91.31 98 LEU A N 1
ATOM 783 C CA . LEU A 1 98 ? 15.370 -2.832 -20.445 1.00 91.31 98 LEU A CA 1
ATOM 784 C C . LEU A 1 98 ? 15.333 -3.475 -21.836 1.00 91.31 98 LEU A C 1
ATOM 786 O O . LEU A 1 98 ? 16.390 -3.777 -22.380 1.00 91.31 98 LEU A O 1
ATOM 790 N N . MET A 1 99 ? 14.155 -3.568 -22.459 1.00 90.06 99 MET A N 1
ATOM 791 C CA . MET A 1 99 ? 14.019 -4.095 -23.823 1.00 90.06 99 MET A CA 1
ATOM 792 C C . MET A 1 99 ? 14.818 -3.275 -24.845 1.00 90.06 99 MET A C 1
ATOM 794 O O . MET A 1 99 ? 15.461 -3.834 -25.731 1.00 90.06 99 MET A O 1
ATOM 798 N N . MET A 1 100 ? 14.813 -1.943 -24.724 1.00 93.38 100 MET A N 1
ATOM 799 C CA . MET A 1 100 ? 15.609 -1.075 -25.595 1.00 93.38 100 MET A CA 1
ATOM 800 C C . MET A 1 100 ? 17.114 -1.306 -25.405 1.00 93.38 100 MET A C 1
ATOM 802 O O . MET A 1 100 ? 17.846 -1.362 -26.392 1.00 93.38 100 MET A O 1
ATOM 806 N N . LEU A 1 101 ? 17.578 -1.445 -24.160 1.00 91.25 101 LEU A N 1
ATOM 807 C CA . LEU A 1 101 ? 18.976 -1.753 -23.858 1.00 91.25 101 LEU A CA 1
ATOM 808 C C . LEU A 1 101 ? 19.381 -3.127 -24.408 1.00 91.25 101 LEU A C 1
ATOM 810 O O . LEU A 1 101 ? 20.432 -3.231 -25.035 1.00 91.25 101 LEU A O 1
ATOM 814 N N . GLU A 1 102 ? 18.552 -4.157 -24.238 1.00 89.94 102 GLU A N 1
ATOM 815 C CA . GLU A 1 102 ? 18.792 -5.488 -24.809 1.00 89.94 102 GLU A CA 1
ATOM 816 C C . GLU A 1 102 ? 18.898 -5.436 -26.337 1.00 89.94 102 GLU A C 1
ATOM 818 O O . GLU A 1 102 ? 19.842 -5.982 -26.910 1.00 89.94 102 GLU A O 1
ATOM 823 N N . ALA A 1 103 ? 17.990 -4.716 -27.002 1.00 91.00 103 ALA A N 1
ATOM 824 C CA . ALA A 1 103 ? 18.025 -4.539 -28.450 1.00 91.00 103 ALA A CA 1
ATOM 825 C C . ALA A 1 103 ? 19.295 -3.807 -28.921 1.00 91.00 103 ALA A C 1
ATOM 827 O O . ALA A 1 103 ? 19.927 -4.233 -29.888 1.00 91.00 103 ALA A O 1
ATOM 828 N N . GLN A 1 104 ? 19.700 -2.737 -28.227 1.00 92.62 104 GLN A N 1
ATOM 829 C CA . GLN A 1 104 ? 20.938 -2.009 -28.530 1.00 92.62 104 GLN A CA 1
ATOM 830 C C . GLN A 1 104 ? 22.172 -2.880 -28.330 1.00 92.62 104 GLN A C 1
ATOM 832 O O . GLN A 1 104 ? 23.074 -2.861 -29.167 1.00 92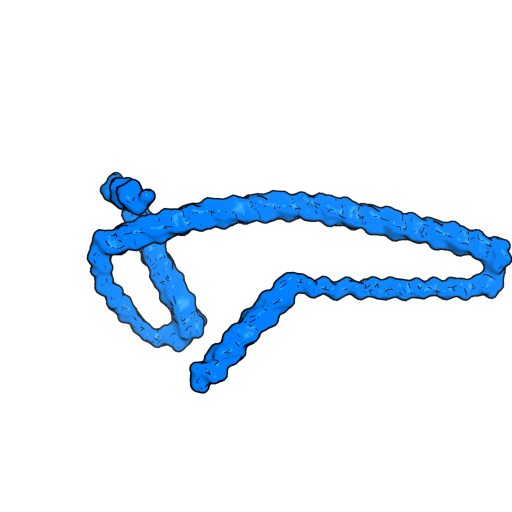.62 104 GLN A O 1
ATOM 837 N N . ILE A 1 105 ? 22.203 -3.661 -27.247 1.00 91.25 105 ILE A N 1
ATOM 838 C CA . ILE A 1 105 ? 23.264 -4.629 -27.007 1.00 91.25 105 ILE A CA 1
ATOM 839 C C . ILE A 1 105 ? 23.314 -5.577 -28.197 1.00 91.25 105 ILE A C 1
ATOM 841 O O . ILE A 1 105 ? 24.341 -5.582 -28.863 1.00 91.25 105 ILE A O 1
ATOM 845 N N . LEU A 1 106 ? 22.231 -6.297 -28.518 1.00 88.00 106 LEU A N 1
ATOM 846 C CA . LEU A 1 106 ? 22.168 -7.255 -29.632 1.00 88.00 106 LEU A CA 1
ATOM 847 C C . LEU A 1 106 ? 22.606 -6.648 -30.970 1.00 88.00 106 LEU A C 1
ATOM 849 O O . LEU A 1 106 ? 23.356 -7.281 -31.714 1.00 88.00 106 LEU A O 1
ATOM 853 N N . GLN A 1 107 ? 22.200 -5.413 -31.263 1.00 92.06 107 GLN A N 1
ATOM 854 C CA . GLN A 1 107 ? 22.652 -4.712 -32.459 1.00 92.06 107 GLN A CA 1
ATOM 855 C C . GLN A 1 107 ? 24.171 -4.512 -32.441 1.00 92.06 107 GLN A C 1
ATOM 857 O O . GLN A 1 107 ? 24.845 -4.907 -33.394 1.00 92.06 107 GLN A O 1
ATOM 862 N N . LEU A 1 108 ? 24.720 -3.972 -31.349 1.00 89.75 108 LEU A N 1
ATOM 863 C CA . LEU A 1 108 ? 26.163 -3.795 -31.186 1.00 89.75 108 LEU A CA 1
ATOM 864 C C . LEU A 1 108 ? 26.914 -5.127 -31.258 1.00 89.75 108 LEU A C 1
ATOM 866 O O . LEU A 1 108 ? 27.997 -5.169 -31.832 1.00 89.75 108 LEU A O 1
ATOM 870 N N . GLN A 1 109 ? 26.345 -6.214 -30.723 1.00 86.50 109 GLN A N 1
ATOM 871 C CA . GLN A 1 109 ? 26.905 -7.564 -30.852 1.00 86.50 109 GLN A CA 1
ATOM 872 C C . GLN A 1 109 ? 27.010 -7.954 -32.326 1.00 86.50 109 GLN A C 1
ATOM 874 O O . GLN A 1 109 ? 28.089 -8.308 -32.787 1.00 86.50 109 GLN A O 1
ATOM 879 N N . SER A 1 110 ? 25.916 -7.802 -33.076 1.00 86.44 110 SER A N 1
ATOM 880 C CA . SER A 1 110 ? 25.875 -8.151 -34.495 1.00 86.44 110 SER A CA 1
ATOM 881 C C . SER A 1 110 ? 26.847 -7.316 -35.332 1.00 86.44 110 SER A C 1
ATOM 883 O O . SER A 1 110 ? 27.471 -7.827 -36.260 1.00 86.44 110 SER A O 1
ATOM 885 N N . GLU A 1 111 ? 27.012 -6.032 -35.008 1.00 88.19 111 GLU A N 1
ATOM 886 C CA . GLU A 1 111 ? 27.974 -5.160 -35.676 1.00 88.19 111 GLU A CA 1
ATOM 887 C C . GLU A 1 111 ? 29.410 -5.575 -35.352 1.00 88.19 111 GLU A C 1
ATOM 889 O O . GLU A 1 111 ? 30.229 -5.671 -36.269 1.00 88.19 111 GLU A O 1
ATOM 894 N N . ASN A 1 112 ? 29.696 -5.899 -34.087 1.00 87.75 112 ASN A N 1
ATOM 895 C CA . ASN A 1 112 ? 30.995 -6.426 -33.673 1.00 87.75 112 ASN A CA 1
ATOM 896 C C . ASN A 1 112 ? 31.326 -7.722 -34.415 1.00 87.75 112 ASN A C 1
ATOM 898 O O . ASN A 1 112 ? 32.379 -7.804 -35.040 1.00 87.75 112 ASN A O 1
ATOM 902 N N . ASP A 1 113 ? 30.403 -8.684 -34.433 1.00 84.50 113 ASP A N 1
ATOM 903 C CA . ASP A 1 113 ? 30.585 -9.979 -35.094 1.00 84.50 113 ASP A CA 1
ATOM 904 C C . ASP A 1 113 ? 30.832 -9.807 -36.601 1.00 84.50 113 ASP A C 1
ATOM 906 O O . ASP A 1 113 ? 31.679 -10.479 -37.196 1.00 84.50 113 ASP A O 1
ATOM 910 N N . ARG A 1 114 ? 30.132 -8.859 -37.241 1.00 85.25 114 ARG A N 1
ATOM 911 C CA . ARG A 1 114 ? 30.337 -8.525 -38.660 1.00 85.25 114 ARG A CA 1
ATOM 912 C C . ARG A 1 114 ? 31.710 -7.921 -38.925 1.00 85.25 114 ARG A C 1
ATOM 914 O O . ARG A 1 114 ? 32.302 -8.230 -39.960 1.00 85.25 114 ARG A O 1
ATOM 921 N N . VAL A 1 115 ? 32.186 -7.037 -38.051 1.00 87.44 115 VAL A N 1
ATOM 922 C CA . VAL A 1 115 ? 33.517 -6.428 -38.169 1.00 87.44 115 VAL A CA 1
ATOM 923 C C . VAL A 1 115 ? 34.596 -7.477 -37.916 1.00 87.44 115 VAL A C 1
ATOM 925 O O . VA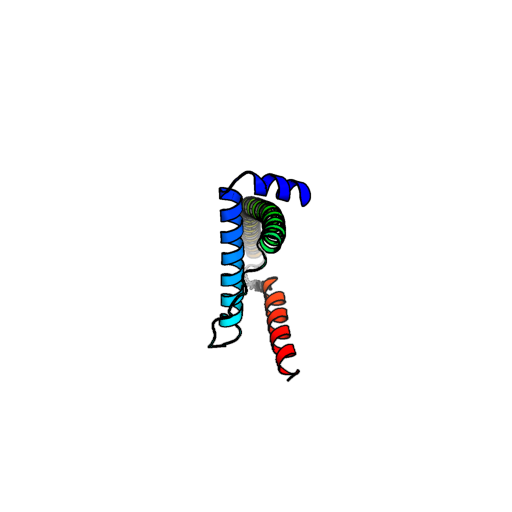L A 1 115 ? 35.490 -7.626 -38.744 1.00 87.44 115 VAL A O 1
ATOM 928 N N . LEU A 1 116 ? 34.469 -8.262 -36.847 1.00 82.56 116 LEU A N 1
ATOM 929 C CA . LEU A 1 116 ? 35.394 -9.337 -36.488 1.00 82.56 116 LEU A CA 1
ATOM 930 C C . LEU A 1 116 ? 35.552 -10.351 -37.617 1.00 82.56 116 LEU A C 1
ATOM 932 O O . LEU A 1 116 ? 36.673 -10.609 -38.039 1.00 82.56 116 LEU A O 1
ATOM 936 N N . LYS A 1 117 ? 34.448 -10.820 -38.209 1.00 83.06 117 LYS A N 1
ATOM 937 C CA . LYS A 1 117 ? 34.486 -11.756 -39.342 1.00 83.06 117 LYS A CA 1
ATOM 938 C C . LYS A 1 117 ? 35.266 -11.228 -40.553 1.00 83.06 117 LYS A C 1
ATOM 940 O O . LYS A 1 117 ? 35.779 -12.017 -41.341 1.00 83.06 117 LYS A O 1
ATOM 945 N N . ARG A 1 118 ? 35.333 -9.904 -40.742 1.00 84.94 118 ARG A N 1
ATOM 946 C CA . ARG A 1 118 ? 36.117 -9.292 -41.829 1.00 84.94 118 ARG A CA 1
ATOM 947 C C . ARG A 1 118 ? 37.608 -9.224 -41.518 1.00 84.94 118 ARG A C 1
ATOM 949 O O . ARG A 1 118 ? 38.395 -9.239 -42.456 1.00 84.94 118 ARG A O 1
ATOM 956 N N . ILE A 1 119 ? 37.977 -9.090 -40.247 1.00 84.88 119 ILE A N 1
ATOM 957 C CA . ILE A 1 119 ? 39.369 -8.882 -39.829 1.00 84.88 119 ILE A CA 1
ATOM 958 C C . ILE A 1 119 ? 40.045 -10.222 -39.493 1.00 84.88 119 ILE A C 1
ATOM 960 O O . ILE A 1 119 ? 41.197 -10.420 -39.868 1.00 84.88 119 ILE A O 1
ATOM 964 N N . PHE A 1 120 ? 39.328 -11.158 -38.863 1.00 81.56 120 PHE A N 1
ATOM 965 C CA . PHE A 1 120 ? 39.848 -12.450 -38.406 1.00 81.56 120 PHE A CA 1
ATOM 966 C C . PHE A 1 120 ? 38.877 -13.589 -38.777 1.00 81.56 120 PHE A C 1
ATOM 968 O O . PHE A 1 120 ? 37.943 -13.878 -38.030 1.00 81.56 120 PHE A O 1
ATOM 975 N N . PRO A 1 121 ? 39.048 -14.227 -39.948 1.00 73.31 121 PRO A N 1
ATOM 976 C CA . PRO A 1 121 ? 38.107 -15.237 -40.439 1.00 73.31 121 PRO A CA 1
ATOM 977 C C . PRO A 1 121 ? 38.186 -16.598 -39.720 1.00 73.31 121 PRO A C 1
ATOM 979 O O . PRO A 1 121 ? 37.199 -17.330 -39.756 1.00 73.31 121 PRO A O 1
ATOM 982 N N . ASP A 1 122 ? 39.306 -16.923 -39.061 1.00 68.81 122 ASP A N 1
ATOM 983 C CA . ASP A 1 122 ? 39.574 -18.256 -38.484 1.00 68.81 122 ASP A CA 1
ATOM 984 C C . ASP A 1 122 ? 39.447 -18.335 -36.947 1.00 68.81 122 ASP A C 1
ATOM 986 O O . ASP A 1 122 ? 39.633 -19.403 -36.363 1.00 68.81 122 ASP A O 1
ATOM 990 N N . GLU A 1 123 ? 39.108 -17.238 -36.264 1.00 66.62 123 GLU A N 1
ATOM 991 C CA . GLU A 1 123 ? 39.054 -17.186 -34.797 1.00 66.62 123 GLU A CA 1
ATOM 992 C C . GLU A 1 123 ? 37.596 -17.227 -34.297 1.00 66.62 123 GLU A C 1
ATOM 994 O O . GLU A 1 123 ? 36.795 -16.335 -34.581 1.00 66.62 123 GLU A O 1
ATOM 999 N N . GLN A 1 124 ? 37.215 -18.287 -33.570 1.00 60.91 124 GLN A N 1
ATOM 1000 C CA . GLN A 1 124 ? 35.875 -18.411 -32.978 1.00 60.91 124 GLN A CA 1
ATOM 1001 C C . GLN A 1 124 ? 35.833 -17.771 -31.587 1.00 60.91 124 GLN A C 1
ATOM 1003 O O . GLN A 1 124 ? 36.390 -18.302 -30.627 1.00 60.91 124 GLN A O 1
ATOM 1008 N N . HIS A 1 125 ? 35.114 -16.657 -31.454 1.00 59.06 125 HIS A N 1
ATOM 1009 C CA . HIS A 1 125 ? 34.857 -16.045 -30.153 1.00 59.06 125 HIS A CA 1
ATOM 1010 C C . HIS A 1 125 ? 33.666 -16.706 -29.446 1.00 59.06 125 HIS A C 1
ATOM 1012 O O . HIS A 1 125 ? 32.514 -16.545 -29.847 1.00 59.06 125 HIS A O 1
ATOM 1018 N N . ILE A 1 126 ? 33.941 -17.418 -28.349 1.00 61.72 126 ILE A N 1
ATOM 1019 C CA . ILE A 1 126 ? 32.914 -17.875 -27.406 1.00 61.72 126 ILE A CA 1
ATOM 1020 C C . ILE A 1 126 ? 32.586 -16.705 -26.477 1.00 61.72 126 ILE A C 1
ATOM 1022 O O . ILE A 1 126 ? 33.439 -16.228 -25.728 1.00 61.72 126 ILE A O 1
ATOM 1026 N N . ARG A 1 127 ? 31.345 -16.224 -26.533 1.00 63.88 127 ARG A N 1
ATOM 1027 C CA . ARG A 1 127 ? 30.859 -15.160 -25.653 1.00 63.88 127 ARG A CA 1
ATOM 1028 C C . ARG A 1 127 ? 30.557 -15.737 -24.268 1.00 63.88 127 ARG A C 1
ATOM 1030 O O . ARG A 1 127 ? 29.839 -16.728 -24.175 1.00 63.88 127 ARG A O 1
ATOM 1037 N N . SER A 1 128 ? 31.061 -15.123 -23.199 1.00 66.31 128 SER A N 1
ATOM 1038 C CA . SER A 1 128 ? 30.673 -15.504 -21.838 1.00 66.31 128 SER A CA 1
ATOM 1039 C C . SER A 1 128 ? 29.220 -15.093 -21.572 1.00 66.31 128 SER A C 1
ATOM 1041 O O . SER A 1 128 ? 28.855 -13.925 -21.728 1.00 66.31 128 SER A O 1
ATOM 1043 N N . SER A 1 129 ? 28.372 -16.053 -21.197 1.00 60.16 129 SER A N 1
ATOM 1044 C CA . SER A 1 129 ? 27.038 -15.766 -20.671 1.00 60.16 129 SER A CA 1
ATOM 1045 C C . SER A 1 129 ? 27.184 -15.170 -19.274 1.00 60.16 129 SER A C 1
ATOM 1047 O O . SER A 1 129 ? 27.889 -15.711 -18.425 1.00 60.16 129 SER A O 1
ATOM 1049 N N . ILE A 1 130 ? 26.547 -14.026 -19.044 1.00 66.25 130 ILE A N 1
ATOM 1050 C CA . ILE A 1 130 ? 26.431 -13.451 -17.706 1.00 66.25 130 ILE A CA 1
ATOM 1051 C C . ILE A 1 130 ? 25.154 -14.041 -17.112 1.00 66.25 130 ILE A C 1
ATOM 1053 O O . ILE A 1 130 ? 24.059 -13.674 -17.539 1.00 66.25 130 ILE A O 1
ATOM 1057 N N . ASP A 1 131 ? 25.290 -14.971 -16.169 1.00 55.78 131 ASP A N 1
ATOM 1058 C CA . ASP A 1 131 ? 24.149 -15.539 -15.449 1.00 55.78 131 ASP A CA 1
ATOM 1059 C C . ASP A 1 131 ? 23.618 -14.507 -14.445 1.00 55.78 131 ASP A C 1
ATOM 1061 O O . ASP A 1 131 ? 24.224 -14.236 -13.406 1.00 55.78 131 ASP A O 1
ATOM 1065 N N . VAL A 1 132 ? 22.489 -13.882 -14.777 1.00 64.81 132 VAL A N 1
ATOM 1066 C CA . VAL A 1 132 ? 21.821 -12.906 -13.908 1.00 64.81 132 VAL A CA 1
ATOM 1067 C C . VAL A 1 132 ? 20.940 -13.664 -12.912 1.00 64.81 132 VAL A C 1
ATOM 1069 O O . VAL A 1 132 ? 19.822 -14.055 -13.239 1.00 64.81 132 VAL A O 1
ATOM 1072 N N . ASN A 1 133 ? 21.437 -13.883 -11.690 1.00 59.22 133 ASN A N 1
ATOM 1073 C CA . ASN A 1 133 ? 20.637 -14.440 -10.594 1.00 59.22 133 ASN A CA 1
ATOM 1074 C C . ASN A 1 133 ? 19.743 -13.346 -9.976 1.00 59.22 133 ASN A C 1
ATOM 1076 O O . ASN A 1 133 ? 20.249 -12.323 -9.513 1.00 59.22 133 ASN A O 1
ATOM 1080 N N . TYR A 1 134 ? 18.423 -13.556 -9.959 1.00 60.75 134 TYR A N 1
ATOM 1081 C CA . TYR A 1 134 ? 17.444 -12.634 -9.371 1.00 60.75 134 TYR A CA 1
ATOM 1082 C C . TYR A 1 134 ? 16.953 -13.190 -8.030 1.00 60.75 134 TYR A C 1
ATOM 1084 O O . TYR A 1 134 ? 15.893 -13.804 -7.941 1.00 60.75 134 TYR A O 1
ATOM 1092 N N . GLU A 1 135 ? 17.738 -12.996 -6.975 1.00 59.22 135 GLU A N 1
ATOM 1093 C CA . GLU A 1 135 ? 17.363 -13.410 -5.621 1.00 59.22 135 GLU A CA 1
ATOM 1094 C C . GLU A 1 135 ? 16.765 -12.210 -4.880 1.00 59.22 135 GLU A C 1
ATOM 1096 O O . GLU A 1 135 ? 17.462 -11.395 -4.277 1.00 59.22 135 GLU A O 1
ATOM 1101 N N . SER A 1 136 ? 15.449 -12.027 -5.014 1.00 63.69 136 SER A N 1
ATOM 1102 C CA . SER A 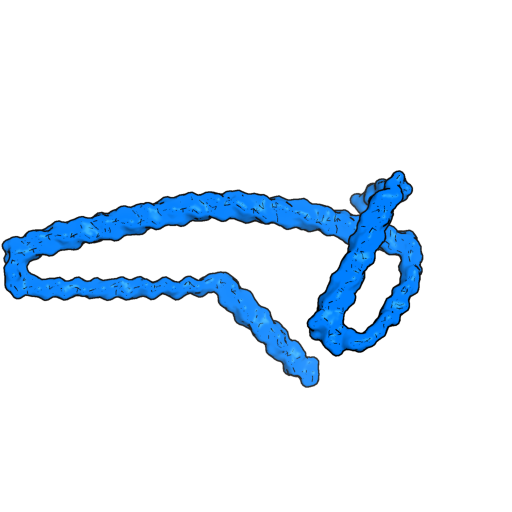1 136 ? 14.740 -10.928 -4.359 1.00 63.69 136 SER A CA 1
ATOM 1103 C C . SER A 1 136 ? 14.415 -11.287 -2.907 1.00 63.69 136 SER A C 1
ATOM 1105 O O . SER A 1 136 ? 13.358 -11.856 -2.619 1.00 63.69 136 SER A O 1
ATOM 1107 N N . GLU A 1 137 ? 15.296 -10.925 -1.976 1.00 60.78 137 GLU A N 1
ATOM 1108 C CA . GLU A 1 137 ? 14.985 -10.944 -0.544 1.00 60.78 137 GLU A CA 1
ATOM 1109 C C . GLU A 1 137 ? 14.005 -9.809 -0.204 1.00 60.78 137 GLU A C 1
ATOM 1111 O O . GLU A 1 137 ? 14.375 -8.671 0.082 1.00 60.78 137 GLU A O 1
ATOM 1116 N N . GLY A 1 138 ? 12.709 -10.105 -0.296 1.00 70.81 138 GLY A N 1
ATOM 1117 C CA . GLY A 1 138 ? 11.658 -9.158 0.067 1.00 70.81 138 GLY A CA 1
ATOM 1118 C C . GLY A 1 138 ? 11.590 -8.920 1.577 1.00 70.81 138 GLY A C 1
ATOM 1119 O O . GLY A 1 138 ? 11.822 -9.829 2.364 1.00 70.81 138 GLY A O 1
ATOM 1120 N N . TRP A 1 139 ? 11.158 -7.722 1.985 1.00 72.69 139 TRP A N 1
ATOM 1121 C CA . TRP A 1 139 ? 10.964 -7.281 3.384 1.00 72.69 139 TRP A CA 1
ATOM 1122 C C . TRP A 1 139 ? 10.147 -8.240 4.281 1.00 72.69 139 TRP A C 1
ATOM 1124 O O . TRP A 1 139 ? 10.204 -8.163 5.508 1.00 72.69 139 TRP A O 1
ATOM 1134 N N . VAL A 1 140 ? 9.393 -9.159 3.673 1.00 76.50 140 VAL A N 1
ATOM 1135 C CA . VAL A 1 140 ? 8.641 -10.224 4.346 1.00 76.50 140 VAL A CA 1
ATOM 1136 C C . VAL A 1 140 ? 9.578 -11.259 4.985 1.00 76.50 140 VAL A C 1
ATOM 1138 O O . VAL A 1 140 ? 9.234 -11.808 6.029 1.00 76.50 140 VAL A O 1
ATOM 1141 N N . SER A 1 141 ? 10.777 -11.488 4.435 1.00 75.56 141 SER A N 1
ATOM 1142 C CA . SER A 1 141 ? 11.762 -12.415 5.011 1.00 75.56 141 SER A CA 1
ATOM 1143 C C . SER A 1 141 ? 12.172 -11.974 6.421 1.00 75.56 141 SER A C 1
ATOM 1145 O O . SER A 1 141 ? 12.106 -12.769 7.360 1.00 75.56 141 SER A O 1
ATOM 1147 N N . TRP A 1 142 ? 12.450 -10.679 6.601 1.00 75.19 142 TRP A N 1
ATOM 1148 C CA . TRP A 1 142 ? 12.750 -10.068 7.897 1.00 75.19 142 TRP A CA 1
ATOM 1149 C C . TRP A 1 142 ? 11.581 -10.157 8.895 1.00 75.19 142 TRP A C 1
ATOM 1151 O O . TRP A 1 142 ? 11.789 -10.344 10.093 1.00 75.19 142 TRP A O 1
ATOM 1161 N N . LEU A 1 143 ? 10.333 -10.084 8.428 1.00 77.00 143 LEU A N 1
ATOM 1162 C CA . LEU A 1 143 ? 9.178 -10.270 9.312 1.00 77.00 143 LEU A CA 1
ATOM 1163 C C . LEU A 1 143 ? 8.983 -11.726 9.730 1.00 77.00 143 LEU A C 1
ATOM 1165 O O . LEU A 1 143 ? 8.680 -12.003 10.891 1.00 77.00 143 LEU A O 1
ATOM 1169 N N . THR A 1 144 ? 9.156 -12.666 8.800 1.00 78.31 144 THR A N 1
ATOM 1170 C CA . THR A 1 144 ? 9.016 -14.095 9.110 1.00 78.31 144 THR A CA 1
ATOM 1171 C C . THR A 1 144 ? 10.075 -14.571 10.100 1.00 78.31 144 THR A C 1
ATOM 1173 O O . THR A 1 144 ? 9.763 -15.395 10.962 1.00 78.31 144 THR A O 1
ATOM 1176 N N . SER A 1 145 ? 11.294 -14.020 10.043 1.00 77.19 145 SER A N 1
ATOM 1177 C CA . SER A 1 145 ? 12.334 -14.310 11.032 1.00 77.19 145 SER A CA 1
ATOM 1178 C C . SER A 1 145 ? 11.987 -13.734 12.408 1.00 77.19 145 SER A C 1
ATOM 1180 O O . SER A 1 145 ? 12.104 -14.448 13.402 1.00 77.19 145 SER A O 1
ATOM 1182 N N . TYR A 1 146 ? 11.450 -12.512 12.476 1.00 78.75 146 TYR A N 1
ATOM 1183 C CA . TYR A 1 146 ? 11.055 -11.882 13.740 1.00 78.75 146 TYR A CA 1
ATOM 1184 C C . TYR A 1 146 ? 9.895 -12.608 14.447 1.00 78.75 146 TYR A C 1
ATOM 1186 O O . TYR A 1 146 ? 9.953 -12.881 15.647 1.00 78.75 146 T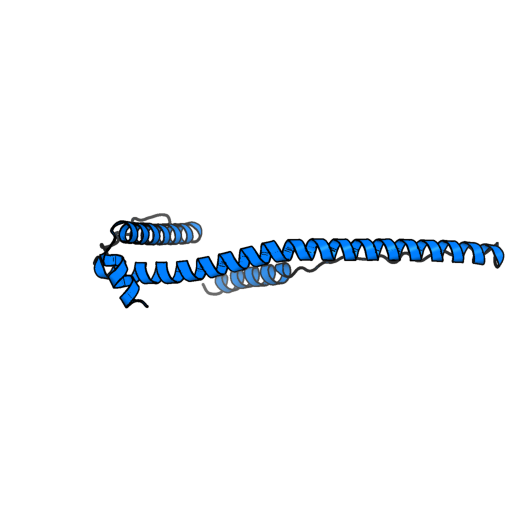YR A O 1
ATOM 1194 N N . VAL A 1 147 ? 8.850 -12.989 13.705 1.00 79.44 147 VAL A N 1
ATOM 1195 C CA . VAL A 1 147 ? 7.692 -13.718 14.261 1.00 79.44 147 VAL A CA 1
ATOM 1196 C C . VAL A 1 147 ? 8.092 -15.110 14.753 1.00 79.44 147 VAL A C 1
ATOM 1198 O O . VAL A 1 147 ? 7.673 -15.535 15.832 1.00 79.44 147 VAL A O 1
ATOM 1201 N N . ARG A 1 148 ? 8.945 -15.813 13.999 1.00 80.62 148 ARG A N 1
ATOM 1202 C CA . ARG A 1 148 ? 9.468 -17.125 14.402 1.00 80.62 148 ARG A CA 1
ATOM 1203 C C . ARG A 1 148 ? 10.329 -17.027 15.665 1.00 80.62 148 ARG A C 1
ATOM 1205 O O . ARG A 1 148 ? 10.228 -17.894 16.530 1.00 80.62 148 ARG A O 1
ATOM 1212 N N . GLN A 1 149 ? 11.109 -15.956 15.807 1.00 80.50 149 GLN A N 1
ATOM 1213 C CA . GLN A 1 149 ? 11.947 -15.714 16.982 1.00 80.50 149 GLN A CA 1
ATOM 1214 C C . GLN A 1 149 ? 11.125 -15.415 18.249 1.00 80.50 149 GLN A C 1
ATOM 1216 O O . GLN A 1 149 ? 11.461 -15.893 19.333 1.00 80.50 149 GLN A O 1
ATOM 1221 N N . LEU A 1 150 ? 10.004 -14.698 18.124 1.00 72.75 150 LEU A N 1
ATOM 1222 C CA . LEU A 1 150 ? 9.088 -14.445 19.244 1.00 72.75 150 LEU A CA 1
ATOM 1223 C C . LEU A 1 150 ? 8.372 -15.710 19.732 1.00 72.75 150 LEU A C 1
ATOM 1225 O O . LEU A 1 150 ? 8.144 -15.856 20.931 1.00 72.75 150 LEU A O 1
ATOM 1229 N N . SER A 1 151 ? 8.062 -16.640 18.825 1.00 71.62 151 SER A N 1
ATOM 1230 C CA . SER A 1 151 ? 7.449 -17.921 19.190 1.00 71.62 151 SER A CA 1
ATOM 1231 C C . SER A 1 151 ? 8.379 -18.795 20.040 1.00 71.62 151 SER A C 1
ATOM 1233 O O . SER A 1 151 ? 7.898 -19.478 20.933 1.00 71.62 151 SER A O 1
ATOM 1235 N N . GLN A 1 152 ? 9.697 -18.759 19.809 1.00 62.84 152 GLN A N 1
ATOM 1236 C CA . GLN A 1 152 ? 10.664 -19.552 20.584 1.00 62.84 152 GLN A CA 1
ATOM 1237 C C . GLN A 1 152 ? 10.986 -18.944 21.958 1.00 62.84 152 GLN A C 1
ATOM 1239 O O . GLN A 1 152 ? 11.169 -19.678 22.923 1.00 62.84 152 GLN A O 1
ATOM 1244 N N . SER A 1 153 ? 10.979 -17.613 22.093 1.00 62.47 153 SER A N 1
ATOM 1245 C CA . SER A 1 153 ? 11.233 -16.946 23.384 1.00 62.47 153 SER A CA 1
ATOM 1246 C C . SER A 1 153 ? 10.128 -17.171 24.434 1.00 62.47 153 SER A C 1
ATOM 1248 O O . SER A 1 153 ? 10.353 -16.897 25.615 1.00 62.47 153 SER A O 1
ATOM 1250 N N . GLY A 1 154 ? 8.934 -17.614 24.025 1.00 59.22 154 GLY A N 1
ATOM 1251 C CA . GLY A 1 154 ? 7.822 -17.929 24.928 1.00 59.22 154 GLY A CA 1
ATOM 1252 C C . GLY A 1 154 ? 7.874 -19.340 25.526 1.00 59.22 154 GLY A C 1
ATOM 1253 O O . GLY A 1 154 ? 7.281 -19.561 26.579 1.00 59.22 154 GLY A O 1
ATOM 1254 N N . GLU A 1 155 ? 8.592 -20.270 24.889 1.00 59.12 155 GLU A N 1
ATOM 1255 C CA . GLU A 1 155 ? 8.655 -21.685 25.287 1.00 59.12 155 GLU A CA 1
ATOM 1256 C C . GLU A 1 155 ? 9.684 -21.930 26.411 1.00 59.12 155 GLU A C 1
ATOM 1258 O O . GLU A 1 155 ? 9.468 -22.788 27.256 1.00 59.12 155 GLU A O 1
ATOM 1263 N N . GLU A 1 156 ? 10.758 -21.130 26.497 1.00 53.31 156 GLU A N 1
ATOM 1264 C CA . GLU A 1 156 ? 11.801 -21.274 27.538 1.00 53.31 156 GLU A CA 1
ATOM 1265 C C . GLU A 1 156 ? 11.496 -20.540 28.861 1.00 53.31 156 GLU A C 1
ATOM 1267 O O . GLU A 1 156 ? 12.304 -20.542 29.788 1.00 53.31 156 GLU A O 1
ATOM 1272 N N . ARG A 1 157 ? 10.321 -19.902 28.979 1.00 54.19 157 ARG A N 1
ATOM 1273 C CA . ARG A 1 157 ? 9.826 -19.297 30.235 1.00 54.19 157 ARG A CA 1
ATOM 1274 C C . ARG A 1 157 ? 8.651 -20.073 30.843 1.00 54.19 157 ARG A C 1
ATOM 1276 O O . ARG A 1 157 ? 7.709 -19.459 31.352 1.00 54.19 157 ARG A O 1
ATOM 1283 N N . LYS A 1 158 ? 8.705 -21.404 30.799 1.00 45.00 158 LYS A N 1
ATOM 1284 C CA . LYS A 1 158 ? 7.857 -22.302 31.594 1.00 45.00 158 LYS A CA 1
ATOM 1285 C C . LYS A 1 158 ? 8.697 -23.336 32.323 1.00 45.00 158 LYS A C 1
ATOM 1287 O O . LYS A 1 158 ? 9.694 -23.793 31.731 1.00 45.00 158 LYS A O 1
#

Sequence (158 aa):
MAAYLQNSAQGNQYFKTACVTMATHYHMLEQRIINRFYDKDEKNVFIPRLNEDKAVKLGATIIGEAFIFGVAASALVMEYRRSTLKEAAKEKQMQERLMMLEAQILQLQSENDRVLKRIFPDEQHIRSSIDVNYESEGWVSWLTSYVRQLSQSGEERK